Protein AF-A0A7S0FU59-F1 (afdb_monomer_lite)

Sequence (173 aa):
NITFNSHSHGLLLSEYENNEALNSFFQVLSTNVATASGGGVFVSTMEAREYPFYGAQWHPEKNNFEWSLKEGSYTNTPHSYKAVRASMETAAFFVQESRKSGHIFPEEKQSRLIYSAPILYTRPNWVYDQVYVFDPSEQNGDDATISQSSDGLHDAWATCTLLKRKLLALLAF

pLDDT: mean 78.21, std 24.88, range [26.03, 98.69]

Foldseek 3Di:
DQFAADDPDAAAPVNQVPDCVNVQFKDQPDWDFDPPVVTGIGRAWIATPPDRFIDGNTDLPCLPAFCQCPPDGQNPNHVDPSNVVSSVVVVVVLVVVVVVDPDDDPDDCPVVDCPPFDKDQDPNPDRHRIDTDDDPVVVVPDDDDDDDDDDPPVVVVVVVVVVVVVVVDTPPD

Organism: NCBI:txid265543

InterPro domains:
  IPR015527 Peptidase C26, gamma-glutamyl hydrolase [PS51275] (1-135)
  IPR015527 Peptidase C26, gamma-glutamyl hydrolase [PTHR11315] (1-135)
  IPR029062 Class I glutamine amidotransferase-like [G3DSA:3.40.50.880] (1-135)
  IPR029062 Class I glutamine amidotransferase-like [SSF52317] (18-110)

Radius of gyration: 19.11 Å; chains: 1; bounding box: 45×34×47 Å

Structure (mmCIF, N/CA/C/O backbone):
data_AF-A0A7S0FU59-F1
#
_entry.id   AF-A0A7S0FU59-F1
#
loop_
_atom_site.group_PDB
_atom_site.id
_atom_site.type_symbol
_atom_site.label_atom_id
_atom_site.label_alt_id
_atom_site.label_comp_id
_atom_site.label_asym_id
_atom_site.label_entity_id
_atom_site.label_seq_id
_atom_site.pdbx_PDB_ins_code
_atom_site.Cartn_x
_atom_site.Cartn_y
_atom_site.Cartn_z
_atom_site.occupancy
_atom_site.B_iso_or_equiv
_atom_site.auth_seq_id
_atom_site.auth_comp_id
_atom_site.auth_asym_id
_atom_site.auth_atom_id
_atom_site.pdbx_PDB_model_num
ATOM 1 N N . ASN A 1 1 ? 15.127 -4.499 6.589 1.00 84.06 1 ASN A N 1
ATOM 2 C CA . ASN A 1 1 ? 14.019 -3.756 5.958 1.00 84.06 1 ASN A CA 1
ATOM 3 C C . ASN A 1 1 ? 13.310 -4.691 4.977 1.00 84.06 1 ASN A C 1
ATOM 5 O O . ASN A 1 1 ? 14.015 -5.390 4.260 1.00 84.06 1 ASN A O 1
ATOM 9 N N . ILE A 1 2 ? 11.975 -4.761 4.994 1.00 94.19 2 ILE A N 1
ATOM 10 C CA . ILE A 1 2 ? 11.162 -5.589 4.077 1.00 94.19 2 ILE A CA 1
ATOM 11 C C . ILE A 1 2 ? 10.146 -4.770 3.260 1.00 94.19 2 ILE A C 1
ATOM 13 O O . ILE A 1 2 ? 9.444 -5.344 2.433 1.00 94.19 2 ILE A O 1
ATOM 17 N N . THR A 1 3 ? 10.070 -3.452 3.475 1.00 93.56 3 THR A N 1
ATOM 18 C CA . THR A 1 3 ? 9.134 -2.552 2.793 1.00 93.56 3 THR A CA 1
ATOM 19 C C . THR A 1 3 ? 9.902 -1.491 2.002 1.00 93.56 3 THR A C 1
ATOM 21 O O . THR A 1 3 ? 10.843 -0.866 2.505 1.00 93.56 3 THR A O 1
ATOM 24 N N . PHE A 1 4 ? 9.523 -1.285 0.739 1.00 92.06 4 PHE A N 1
ATOM 25 C CA . PHE A 1 4 ? 10.098 -0.230 -0.091 1.00 92.06 4 PHE A CA 1
ATOM 26 C C . PHE A 1 4 ? 9.301 1.070 0.054 1.00 92.06 4 PHE A C 1
ATOM 28 O O . PHE A 1 4 ? 8.087 1.082 -0.133 1.00 92.06 4 PHE A O 1
ATOM 35 N N . ASN A 1 5 ? 9.985 2.170 0.371 1.00 90.31 5 ASN A N 1
ATOM 36 C CA . ASN A 1 5 ? 9.381 3.492 0.528 1.00 90.31 5 ASN A CA 1
ATOM 37 C C . ASN A 1 5 ? 9.988 4.446 -0.505 1.00 90.31 5 ASN A C 1
ATOM 39 O O . ASN A 1 5 ? 11.195 4.674 -0.495 1.00 90.31 5 ASN A O 1
ATOM 43 N N . SER A 1 6 ? 9.152 5.005 -1.381 1.00 87.88 6 SER A N 1
ATOM 44 C CA . SER A 1 6 ? 9.551 6.027 -2.354 1.00 87.88 6 SER A CA 1
ATOM 45 C C . SER A 1 6 ? 8.465 7.093 -2.457 1.00 87.88 6 SER A C 1
ATOM 47 O O . SER A 1 6 ? 7.719 7.198 -3.426 1.00 87.88 6 SER A O 1
ATOM 49 N N . HIS A 1 7 ? 8.353 7.866 -1.382 1.00 86.75 7 HIS A N 1
ATOM 50 C CA . HIS A 1 7 ? 7.408 8.965 -1.239 1.00 86.75 7 HIS A CA 1
ATOM 51 C C . HIS A 1 7 ? 8.105 10.147 -0.560 1.00 86.75 7 HIS A C 1
ATOM 53 O O . HIS A 1 7 ? 9.080 9.975 0.169 1.00 86.75 7 HIS A O 1
ATOM 59 N N . SER A 1 8 ? 7.636 11.359 -0.857 1.00 87.88 8 SER A N 1
ATOM 60 C CA . SER A 1 8 ? 8.117 12.606 -0.242 1.00 87.88 8 SER A CA 1
ATOM 61 C C . SER A 1 8 ? 7.158 13.166 0.809 1.00 87.88 8 SER A C 1
ATOM 63 O O . SER A 1 8 ? 7.503 14.116 1.503 1.00 87.88 8 SER A O 1
ATOM 65 N N . HIS A 1 9 ? 5.962 12.586 0.911 1.00 89.56 9 HIS A N 1
ATOM 66 C CA . HIS A 1 9 ? 4.900 12.986 1.824 1.00 89.56 9 HIS A CA 1
ATOM 67 C C . HIS A 1 9 ? 4.261 11.726 2.406 1.00 89.56 9 HIS A C 1
ATOM 69 O O . HIS A 1 9 ? 4.170 10.709 1.720 1.00 89.56 9 HIS A O 1
ATOM 75 N N . GLY A 1 10 ? 3.779 11.826 3.639 1.00 90.81 10 GLY A N 1
ATOM 76 C CA . GLY A 1 10 ? 3.004 10.789 4.306 1.00 90.81 10 GLY A CA 1
ATOM 77 C C . GLY A 1 10 ? 2.142 11.410 5.400 1.00 90.81 10 GLY A C 1
ATOM 78 O O . GLY A 1 10 ? 2.408 12.530 5.831 1.00 90.81 10 GLY A O 1
ATOM 79 N N . LEU A 1 11 ? 1.114 10.686 5.835 1.00 94.56 11 LEU A N 1
ATOM 80 C CA . LEU A 1 11 ? 0.243 11.111 6.930 1.00 94.56 11 LEU A CA 1
ATOM 81 C C . LEU A 1 11 ? 0.991 10.977 8.258 1.00 94.56 11 LEU A C 1
ATOM 83 O O . LEU A 1 11 ? 1.308 9.856 8.670 1.00 94.56 11 LEU A O 1
ATOM 87 N N . LEU A 1 12 ? 1.278 12.091 8.934 1.00 95.69 12 LEU A N 1
ATOM 88 C CA . LEU A 1 12 ? 1.902 12.026 10.253 1.00 95.69 12 LEU A CA 1
ATOM 89 C C . LEU A 1 12 ? 0.949 11.358 11.245 1.00 95.69 12 LEU A C 1
ATOM 91 O O . LEU A 1 12 ? -0.259 11.594 11.223 1.00 95.69 12 LEU A O 1
ATOM 95 N N . LEU A 1 13 ? 1.496 10.553 12.157 1.00 96.94 13 LEU A N 1
ATOM 96 C CA . LEU A 1 13 ? 0.688 9.891 13.182 1.00 96.94 13 LEU A CA 1
ATOM 97 C C . LEU A 1 13 ? -0.074 10.920 14.028 1.00 96.94 13 LEU A C 1
ATOM 99 O O . LEU A 1 13 ? -1.258 10.743 14.283 1.00 96.94 13 LEU A O 1
ATOM 103 N N . SER A 1 14 ? 0.572 12.037 14.365 1.00 95.88 14 SER A N 1
ATOM 104 C CA . SER A 1 14 ? -0.064 13.131 15.098 1.00 95.88 14 SER A CA 1
ATOM 105 C C . SER A 1 14 ? -1.205 13.788 14.318 1.00 95.88 14 SER A C 1
ATOM 107 O O . SER A 1 14 ? -2.178 14.230 14.916 1.00 95.88 14 SER A O 1
ATOM 1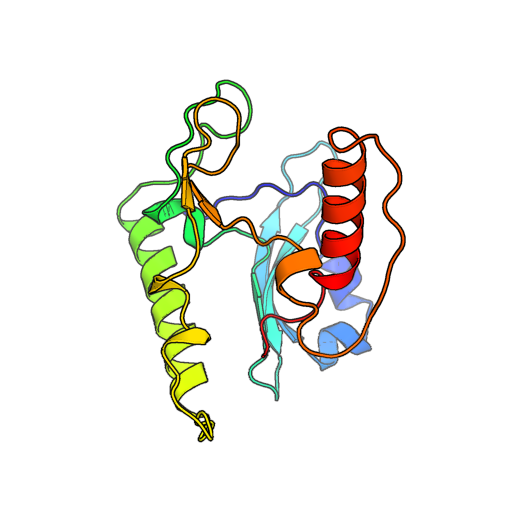09 N N . GLU A 1 15 ? -1.113 13.885 12.990 1.00 95.81 15 GLU A N 1
ATOM 110 C CA . GLU A 1 15 ? -2.193 14.441 12.163 1.00 95.81 15 GLU A CA 1
ATOM 111 C C . GLU A 1 15 ? -3.377 13.477 12.078 1.0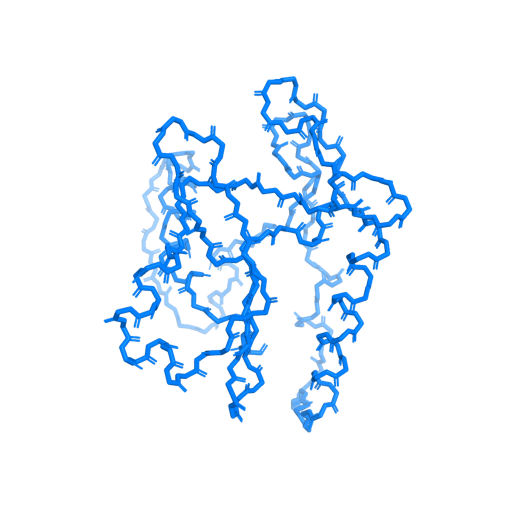0 95.81 15 GLU A C 1
ATOM 113 O O . GLU A 1 15 ? -4.521 13.913 12.165 1.00 95.81 15 GLU A O 1
ATOM 118 N N . TYR A 1 16 ? -3.107 12.173 11.965 1.00 97.50 16 TYR A N 1
ATOM 119 C CA . TYR A 1 16 ? -4.129 11.132 12.068 1.00 97.50 16 TYR A CA 1
ATOM 120 C C . TYR A 1 16 ? -4.839 11.183 13.431 1.00 97.50 16 TYR A C 1
ATOM 122 O O . TYR A 1 16 ? -6.064 11.231 13.479 1.00 97.50 16 TYR A O 1
ATOM 130 N N . GLU A 1 17 ? -4.091 11.229 14.537 1.00 97.56 17 GLU A N 1
ATOM 131 C CA . GLU A 1 17 ? -4.650 11.241 15.897 1.00 97.56 17 GLU A CA 1
ATOM 132 C C . GLU A 1 17 ? -5.517 12.478 16.159 1.00 97.56 17 GLU A C 1
ATOM 134 O O . GLU A 1 17 ? -6.570 12.360 16.781 1.00 97.56 17 GLU A O 1
ATOM 139 N N . ASN A 1 18 ? -5.121 13.642 15.635 1.00 97.88 18 ASN A N 1
ATOM 140 C CA . ASN A 1 18 ? -5.859 14.899 15.796 1.00 97.88 18 ASN A CA 1
ATOM 141 C C . ASN A 1 18 ? -7.004 15.088 14.785 1.00 97.88 18 ASN A C 1
ATOM 143 O O . ASN A 1 18 ? -7.696 16.106 14.832 1.00 97.88 18 ASN A O 1
ATOM 147 N N . ASN A 1 19 ? -7.216 14.142 13.868 1.00 98.12 19 ASN A N 1
ATOM 148 C CA . ASN A 1 19 ? -8.289 14.197 12.884 1.00 98.12 19 ASN A CA 1
ATOM 149 C C . ASN A 1 19 ? -9.344 13.128 13.189 1.00 98.12 19 ASN A C 1
ATOM 151 O O . ASN A 1 19 ? -9.184 11.959 12.842 1.00 98.12 19 ASN A O 1
ATOM 155 N N . GLU A 1 20 ? -10.449 13.553 13.806 1.00 98.12 20 GLU A N 1
ATOM 156 C CA . GLU A 1 20 ? -11.551 12.670 14.207 1.00 98.12 20 GLU A CA 1
ATOM 157 C C . GLU A 1 20 ? -12.139 11.885 13.028 1.00 98.12 20 GLU A C 1
ATOM 159 O O . GLU A 1 20 ? -12.412 10.694 13.150 1.00 98.12 20 GLU A O 1
ATOM 164 N N . ALA A 1 21 ? -12.279 12.504 11.853 1.00 97.94 21 ALA A N 1
ATOM 165 C CA . ALA A 1 21 ? -12.804 11.814 10.677 1.00 97.94 21 ALA A CA 1
ATOM 166 C C . ALA A 1 21 ? -11.874 10.676 10.220 1.00 97.94 21 ALA A C 1
ATOM 168 O O . ALA A 1 21 ? -12.346 9.605 9.847 1.00 97.94 21 ALA A O 1
ATOM 169 N N . LEU A 1 22 ? -10.554 10.877 10.279 1.00 96.94 22 LEU A N 1
ATOM 170 C CA . LEU A 1 22 ? -9.588 9.838 9.917 1.00 96.94 22 LEU A CA 1
ATOM 171 C C . LEU A 1 22 ? -9.480 8.749 10.987 1.00 96.94 22 LEU A C 1
ATOM 173 O O . LEU A 1 22 ? -9.502 7.571 10.639 1.00 96.94 22 LEU A O 1
ATOM 177 N N . ASN A 1 23 ? -9.372 9.115 12.267 1.00 96.75 23 ASN A N 1
ATOM 178 C CA . ASN A 1 23 ? -9.146 8.145 13.343 1.00 96.75 23 ASN A CA 1
ATOM 179 C C . ASN A 1 23 ? -10.394 7.317 13.706 1.00 96.75 23 ASN A C 1
ATOM 181 O O . ASN A 1 23 ? -10.265 6.182 14.185 1.00 96.75 23 ASN A O 1
ATOM 185 N N . SER A 1 24 ? -11.593 7.841 13.429 1.00 98.00 24 SER A N 1
ATOM 186 C CA . SER A 1 24 ? -12.850 7.103 13.566 1.00 98.00 24 SER A CA 1
ATOM 187 C C . SER A 1 24 ? -13.082 6.159 12.389 1.00 98.00 24 SER A C 1
ATOM 189 O O . SER A 1 24 ? -13.620 5.076 12.593 1.00 98.00 24 SER A O 1
ATOM 191 N N . PHE A 1 25 ? -12.623 6.504 11.182 1.00 98.56 25 PHE A N 1
ATOM 192 C CA . PHE A 1 25 ? -12.835 5.688 9.987 1.00 98.56 25 PHE A CA 1
ATOM 193 C C 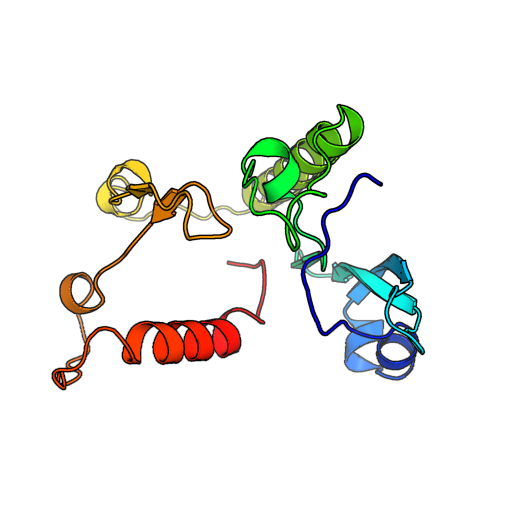. PHE A 1 25 ? -11.763 4.608 9.788 1.00 98.56 25 PHE A C 1
ATOM 195 O O . PHE A 1 25 ? -12.088 3.461 9.481 1.00 98.56 25 PHE A O 1
ATOM 202 N N . PHE A 1 26 ? -10.487 4.957 9.970 1.00 98.56 26 PHE A N 1
ATOM 203 C CA . PHE A 1 26 ? -9.347 4.062 9.778 1.00 98.56 26 PHE A CA 1
ATOM 204 C C . PHE A 1 26 ? -8.749 3.611 11.111 1.00 98.56 26 PHE A C 1
ATOM 206 O O . PHE A 1 26 ? -8.687 4.359 12.081 1.00 98.56 26 PHE A O 1
ATOM 213 N N . GLN A 1 27 ? -8.263 2.377 11.141 1.00 98.50 27 GLN A N 1
ATOM 214 C CA . GLN A 1 27 ? -7.384 1.832 12.158 1.00 98.50 27 GLN A CA 1
ATOM 215 C C . GLN A 1 27 ? -5.960 1.765 11.604 1.00 98.50 27 GLN A C 1
ATOM 217 O O . GLN A 1 27 ? -5.693 1.110 10.598 1.00 98.50 27 GLN A O 1
ATOM 222 N N . VAL A 1 28 ? -5.020 2.411 12.293 1.00 98.62 28 VAL A N 1
ATOM 223 C CA . VAL A 1 28 ? -3.589 2.285 11.994 1.00 98.62 28 VAL A CA 1
ATOM 224 C C . VAL A 1 28 ? -3.092 0.900 12.411 1.00 98.62 28 VAL A C 1
ATOM 226 O O . VAL A 1 28 ? -3.260 0.492 13.559 1.00 98.62 28 VAL A O 1
ATOM 229 N N . LEU A 1 29 ? -2.452 0.196 11.477 1.00 98.56 29 LEU A N 1
ATOM 230 C CA . LEU A 1 29 ? -1.864 -1.132 11.684 1.00 98.56 29 LEU A CA 1
ATOM 231 C C . LEU A 1 29 ? -0.346 -1.070 11.860 1.00 98.56 29 LEU A C 1
ATOM 233 O O . LEU A 1 29 ? 0.243 -1.891 12.560 1.00 98.56 29 LEU A O 1
ATOM 237 N N . SER A 1 30 ? 0.308 -0.107 11.210 1.00 98.50 30 SER A N 1
ATOM 238 C CA . SER A 1 30 ? 1.737 0.135 11.392 1.00 98.50 30 SER A CA 1
ATOM 239 C C . SER A 1 30 ? 2.124 1.571 11.070 1.00 98.50 30 SER A C 1
ATOM 241 O O . SER A 1 30 ? 1.425 2.300 10.360 1.00 98.50 30 SER A O 1
ATOM 243 N N . THR A 1 31 ? 3.271 1.960 11.613 1.00 98.06 31 THR A N 1
ATOM 244 C CA . THR A 1 31 ? 3.910 3.250 11.387 1.00 98.06 31 THR A CA 1
ATOM 245 C C . THR A 1 31 ? 5.367 3.053 10.987 1.00 98.06 31 THR A C 1
ATOM 247 O O . THR A 1 31 ? 5.967 1.993 11.193 1.00 98.06 31 THR A O 1
ATOM 250 N N . ASN A 1 32 ? 5.958 4.088 10.403 1.00 95.56 32 ASN A N 1
ATOM 251 C CA . ASN A 1 32 ? 7.387 4.171 10.142 1.00 95.56 32 ASN A CA 1
ATOM 252 C C . ASN A 1 32 ? 7.919 5.544 10.570 1.00 95.56 32 ASN A C 1
ATOM 254 O O . ASN A 1 32 ? 7.160 6.484 10.788 1.00 95.56 32 ASN A O 1
ATOM 258 N N . VAL A 1 33 ? 9.240 5.651 10.706 1.00 93.94 33 VAL A N 1
ATOM 259 C CA . VAL A 1 33 ? 9.925 6.907 11.034 1.00 93.94 33 VAL A CA 1
ATOM 260 C C . VAL A 1 33 ? 10.558 7.446 9.759 1.00 93.94 33 VAL A C 1
ATOM 262 O O . VAL A 1 33 ? 11.293 6.722 9.083 1.00 93.94 33 VAL A O 1
ATOM 265 N N . ALA A 1 34 ? 10.255 8.695 9.408 1.00 89.75 34 ALA A N 1
ATOM 266 C CA . ALA A 1 34 ? 10.854 9.337 8.246 1.00 89.75 34 ALA A CA 1
ATOM 267 C C . ALA A 1 34 ? 12.356 9.577 8.474 1.00 89.75 34 ALA A C 1
ATOM 269 O O . ALA A 1 34 ? 12.775 10.037 9.531 1.00 89.75 34 ALA A O 1
ATOM 270 N N . THR A 1 35 ? 13.177 9.273 7.467 1.00 82.38 35 THR A N 1
ATOM 271 C CA . THR A 1 35 ? 14.643 9.403 7.551 1.00 82.38 35 THR A CA 1
ATOM 272 C C . THR A 1 35 ? 15.152 10.796 7.180 1.00 82.38 35 THR A C 1
ATOM 274 O O . THR A 1 35 ? 16.338 11.072 7.339 1.00 82.38 35 THR A O 1
ATOM 277 N N . ALA A 1 36 ? 14.287 11.665 6.647 1.00 76.56 36 ALA A N 1
ATOM 278 C CA . ALA A 1 36 ? 14.631 13.053 6.363 1.00 76.56 36 ALA A CA 1
ATOM 279 C C . ALA A 1 36 ? 14.871 13.823 7.672 1.00 76.56 36 ALA A C 1
ATOM 281 O O . ALA A 1 36 ? 14.225 13.549 8.683 1.00 76.56 36 ALA A O 1
ATOM 282 N N . SER A 1 37 ? 15.785 14.794 7.664 1.00 66.06 37 SER A N 1
ATOM 283 C CA . SER A 1 37 ? 16.060 15.635 8.834 1.00 66.06 37 SER A CA 1
ATOM 284 C C . SER A 1 37 ? 14.782 16.327 9.321 1.00 66.06 37 SER A C 1
ATOM 286 O O . SER A 1 37 ? 14.136 17.036 8.555 1.00 66.06 37 SER A O 1
ATOM 288 N N . GLY A 1 38 ? 14.421 16.113 10.590 1.00 69.69 38 GLY A N 1
ATOM 289 C CA . GLY A 1 38 ? 13.158 16.591 11.171 1.00 69.69 38 GLY A CA 1
ATOM 290 C C . GLY A 1 38 ? 11.945 15.685 10.910 1.00 69.69 38 GLY A C 1
ATOM 291 O O . GLY A 1 38 ? 10.827 16.059 11.248 1.00 69.69 38 GLY A O 1
ATOM 292 N N . GLY A 1 39 ? 12.151 14.507 10.313 1.00 69.06 39 GLY A N 1
ATOM 293 C CA . GLY A 1 39 ? 11.103 13.551 9.974 1.00 69.06 39 GLY A CA 1
ATOM 294 C C . GLY A 1 39 ? 10.385 12.971 11.196 1.00 69.06 39 GLY A C 1
ATOM 295 O O . GLY A 1 39 ? 11.017 12.498 12.139 1.00 69.06 39 GLY A O 1
ATOM 296 N N . GLY A 1 40 ? 9.051 13.000 11.162 1.00 88.50 40 GLY A N 1
ATOM 297 C CA . GLY A 1 40 ? 8.186 12.441 12.200 1.00 88.50 40 GLY A CA 1
ATOM 298 C C . GLY A 1 40 ? 7.834 10.965 11.992 1.00 88.50 40 GLY A C 1
ATOM 299 O O . GLY A 1 40 ? 8.247 10.317 11.024 1.00 88.50 40 GLY A O 1
ATOM 300 N N . VAL A 1 41 ? 7.031 10.438 12.918 1.00 96.38 41 VAL A N 1
ATOM 301 C CA . VAL A 1 41 ? 6.366 9.138 12.768 1.00 96.38 41 VAL A CA 1
ATOM 302 C C . VAL A 1 41 ? 5.185 9.312 11.816 1.00 96.38 41 VAL A C 1
ATOM 304 O O . VAL A 1 41 ? 4.343 10.181 12.037 1.00 96.38 41 VAL A O 1
ATOM 307 N N . PHE A 1 42 ? 5.111 8.486 10.778 1.00 96.31 42 PHE A N 1
ATOM 308 C CA . PHE A 1 42 ? 4.026 8.499 9.800 1.00 96.31 42 PHE A CA 1
ATOM 309 C C . PHE A 1 42 ? 3.302 7.153 9.752 1.00 96.31 42 PHE A C 1
ATOM 311 O O . PHE A 1 42 ? 3.893 6.102 10.015 1.00 96.31 42 PHE A O 1
ATOM 318 N N . VAL A 1 43 ? 2.015 7.189 9.414 1.00 98.06 43 VAL A N 1
ATOM 319 C CA . VAL A 1 43 ? 1.188 5.999 9.190 1.00 98.06 43 VAL A CA 1
ATOM 320 C C . VAL A 1 43 ? 1.686 5.281 7.940 1.00 98.06 43 VAL A C 1
ATOM 322 O O . VAL A 1 43 ? 1.725 5.870 6.862 1.00 98.06 43 VAL A O 1
ATOM 325 N N . SER A 1 44 ? 2.070 4.010 8.070 1.00 97.50 44 SER A N 1
ATOM 326 C CA . SER A 1 44 ? 2.590 3.228 6.944 1.00 97.50 44 SER A CA 1
ATOM 327 C C . SER A 1 44 ? 1.633 2.150 6.450 1.00 97.50 44 SER A C 1
ATOM 329 O O . SER A 1 44 ? 1.680 1.816 5.266 1.00 97.50 44 SER A O 1
ATOM 331 N N . THR A 1 45 ? 0.739 1.648 7.306 1.00 98.69 45 THR A N 1
ATOM 332 C CA . THR A 1 45 ? -0.378 0.778 6.904 1.00 98.69 45 THR A CA 1
ATOM 333 C C . THR A 1 45 ? -1.605 1.058 7.770 1.00 98.69 45 THR A C 1
ATOM 335 O O . THR A 1 45 ? -1.473 1.204 8.988 1.00 98.69 45 THR A O 1
ATOM 338 N N . MET A 1 46 ? -2.789 1.092 7.163 1.00 98.56 46 MET A N 1
ATOM 339 C CA . MET A 1 46 ? -4.075 1.249 7.846 1.00 98.56 46 MET A CA 1
ATOM 340 C C . MET A 1 46 ? -5.194 0.502 7.112 1.00 98.56 46 MET A C 1
ATOM 342 O O . MET A 1 46 ? -5.094 0.251 5.911 1.00 98.56 46 MET A O 1
ATOM 346 N N . GLU A 1 47 ? -6.269 0.187 7.821 1.00 98.62 47 GLU A N 1
ATOM 347 C CA . GLU A 1 47 ? -7.491 -0.401 7.262 1.00 98.62 47 GLU A CA 1
ATOM 348 C C . GLU A 1 47 ? -8.721 0.326 7.796 1.00 98.62 47 GLU A C 1
ATOM 350 O O . GLU A 1 47 ? -8.686 0.868 8.900 1.00 98.62 47 GLU A O 1
ATOM 355 N N . ALA A 1 48 ? -9.794 0.413 7.015 1.00 98.56 48 ALA A N 1
ATOM 356 C CA . ALA A 1 48 ? -11.037 0.982 7.511 1.00 98.56 48 ALA A CA 1
ATOM 357 C C . ALA A 1 48 ? -11.683 0.024 8.518 1.00 98.56 48 ALA A C 1
ATOM 359 O O . ALA A 1 48 ? -11.614 -1.193 8.372 1.00 98.56 48 ALA A O 1
ATOM 360 N N . ARG A 1 49 ? -12.313 0.579 9.554 1.00 98.00 49 ARG A N 1
ATOM 361 C CA . ARG A 1 49 ? -12.876 -0.220 10.655 1.00 98.00 49 ARG A CA 1
ATOM 362 C C . ARG A 1 49 ? -14.072 -1.064 10.224 1.00 98.00 49 ARG A C 1
ATOM 364 O O . ARG A 1 49 ? -14.243 -2.176 10.708 1.00 98.00 49 ARG A O 1
ATOM 371 N N . GLU A 1 50 ? -14.901 -0.515 9.340 1.00 97.88 50 GLU A N 1
ATOM 372 C CA . GLU A 1 50 ? -16.175 -1.125 8.931 1.00 97.88 50 GLU A CA 1
ATOM 373 C C . GLU A 1 50 ? -16.234 -1.471 7.438 1.00 97.88 50 GLU A C 1
ATOM 375 O O . GLU A 1 50 ? -17.063 -2.278 7.021 1.00 97.88 50 GLU A O 1
ATOM 380 N N . TYR A 1 51 ? -15.351 -0.883 6.628 1.00 97.88 51 TYR A N 1
ATOM 381 C CA . TYR A 1 51 ? -15.339 -1.042 5.173 1.00 97.88 51 TYR A CA 1
ATOM 382 C C . TYR A 1 51 ? -14.095 -1.820 4.728 1.00 97.88 51 TYR A C 1
ATOM 384 O O . TYR A 1 51 ? -13.045 -1.682 5.354 1.00 97.88 51 TYR A O 1
ATOM 392 N N . PRO A 1 52 ? -14.153 -2.590 3.626 1.00 97.56 52 PRO A N 1
ATOM 393 C CA . PRO A 1 52 ? -12.999 -3.318 3.099 1.00 97.56 52 PRO A CA 1
ATOM 394 C C . PRO A 1 52 ? -12.046 -2.381 2.332 1.00 97.56 52 PRO A C 1
ATOM 396 O O . PRO A 1 52 ? -11.737 -2.603 1.163 1.00 97.56 52 PRO A O 1
ATOM 399 N N . PHE A 1 53 ? -11.621 -1.287 2.973 1.00 98.19 53 PHE A N 1
ATOM 400 C CA . PHE A 1 53 ? -10.692 -0.303 2.419 1.00 98.19 53 PHE A CA 1
ATOM 401 C C . PHE A 1 53 ? -9.345 -0.412 3.123 1.00 98.19 53 PHE A C 1
ATOM 403 O O . PHE A 1 53 ? -9.265 -0.357 4.349 1.00 98.19 53 PHE A O 1
ATOM 410 N N . TYR A 1 54 ? -8.277 -0.510 2.337 1.00 98.25 54 TYR A N 1
ATOM 411 C CA . TYR A 1 54 ? -6.926 -0.756 2.832 1.00 98.25 54 TYR A CA 1
ATOM 412 C C . TYR A 1 54 ? -5.961 0.281 2.269 1.00 98.25 54 TYR A C 1
ATOM 414 O O . TYR A 1 54 ? -6.053 0.667 1.103 1.00 98.25 54 TYR A O 1
ATOM 422 N N . GLY A 1 55 ? -5.020 0.731 3.094 1.00 97.19 55 GLY A N 1
ATOM 423 C CA . GLY A 1 55 ? -3.993 1.690 2.708 1.00 97.19 55 GLY A CA 1
ATOM 424 C C . GLY A 1 55 ? -2.607 1.207 3.111 1.00 97.19 55 GLY A C 1
ATOM 425 O O . GLY A 1 55 ? -2.373 0.887 4.275 1.00 97.19 55 GLY A O 1
ATOM 426 N N . ALA A 1 56 ? -1.675 1.206 2.160 1.00 97.38 56 ALA A N 1
ATOM 427 C CA . ALA A 1 56 ? -0.252 0.999 2.399 1.00 97.38 56 ALA A CA 1
ATOM 428 C C . ALA A 1 56 ? 0.525 2.175 1.797 1.00 97.38 56 ALA A C 1
ATOM 430 O O . ALA A 1 56 ? 0.366 2.497 0.623 1.00 97.38 56 ALA A O 1
ATOM 431 N N . GLN A 1 57 ? 1.358 2.830 2.607 1.00 96.62 57 GLN A N 1
ATOM 432 C CA . GLN A 1 57 ? 2.212 3.933 2.152 1.00 96.62 57 GLN A CA 1
ATOM 433 C C . GLN A 1 57 ? 3.474 3.427 1.431 1.00 96.62 57 GLN A C 1
ATOM 435 O O . GLN A 1 57 ? 4.087 4.145 0.639 1.00 96.62 57 GLN A O 1
ATOM 440 N N . TRP A 1 58 ? 3.883 2.198 1.744 1.00 94.94 58 TRP A N 1
ATOM 441 C CA . TRP A 1 58 ? 4.983 1.486 1.105 1.00 94.94 58 TRP A CA 1
ATOM 442 C C . TRP A 1 58 ? 4.493 0.727 -0.135 1.00 94.94 58 TRP A C 1
ATOM 444 O O . TRP A 1 58 ? 3.298 0.522 -0.315 1.00 94.94 58 TRP A O 1
ATOM 454 N N . HIS A 1 59 ? 5.432 0.300 -0.978 1.00 94.94 59 HIS A N 1
ATOM 455 C CA . HIS A 1 59 ? 5.172 -0.378 -2.250 1.00 94.94 59 HIS A CA 1
ATOM 456 C C . HIS A 1 59 ? 5.356 -1.902 -2.123 1.00 94.94 59 HIS A C 1
ATOM 458 O O . HIS A 1 59 ? 6.492 -2.382 -2.247 1.00 94.94 59 HIS A O 1
ATOM 464 N N . PRO A 1 60 ? 4.296 -2.687 -1.839 1.00 94.38 60 PRO A N 1
ATOM 465 C CA . PRO A 1 60 ? 4.401 -4.140 -1.721 1.00 94.38 60 PRO A CA 1
ATOM 466 C C . PRO A 1 60 ? 4.758 -4.828 -3.041 1.00 94.38 60 PRO A C 1
ATOM 468 O O . PRO A 1 60 ? 5.389 -5.881 -3.025 1.00 94.38 60 PRO A O 1
ATOM 471 N N . GLU A 1 61 ? 4.399 -4.255 -4.187 1.00 95.25 61 GLU A N 1
ATOM 472 C CA . GLU A 1 61 ? 4.603 -4.831 -5.517 1.00 95.25 61 GLU A CA 1
ATOM 473 C C . GLU A 1 61 ? 6.084 -4.907 -5.912 1.00 95.25 61 GLU A C 1
ATOM 475 O O . GLU A 1 61 ? 6.523 -5.863 -6.554 1.00 95.25 61 GLU A O 1
ATOM 480 N N . LYS A 1 62 ? 6.887 -3.927 -5.484 1.00 91.81 62 LYS A N 1
ATOM 481 C CA . LYS A 1 62 ? 8.260 -3.762 -5.984 1.00 91.81 62 LYS A CA 1
ATOM 482 C C . LYS A 1 62 ? 9.192 -4.895 -5.578 1.00 91.81 62 LYS A C 1
ATOM 484 O O . LYS A 1 62 ? 10.063 -5.262 -6.360 1.00 91.81 62 LYS A O 1
ATOM 489 N N . ASN A 1 63 ? 8.975 -5.493 -4.405 1.00 92.81 63 ASN A N 1
ATOM 490 C CA . ASN A 1 63 ? 9.823 -6.564 -3.873 1.00 92.81 63 ASN A CA 1
ATOM 491 C C . ASN A 1 63 ? 9.941 -7.762 -4.834 1.00 92.81 63 ASN A C 1
ATOM 493 O O . ASN A 1 63 ? 10.999 -8.391 -4.894 1.00 92.81 63 ASN A O 1
ATOM 497 N N . ASN A 1 64 ? 8.871 -8.065 -5.577 1.00 92.38 64 ASN A N 1
ATOM 498 C CA . ASN A 1 64 ? 8.808 -9.217 -6.478 1.00 92.38 64 ASN A CA 1
ATOM 499 C C . ASN A 1 64 ? 9.154 -8.866 -7.927 1.00 92.38 64 ASN A C 1
ATOM 501 O O . ASN A 1 64 ? 9.659 -9.723 -8.652 1.00 92.38 64 ASN A O 1
ATOM 505 N N . PHE A 1 65 ? 8.838 -7.643 -8.359 1.00 92.69 65 PHE A N 1
ATOM 506 C CA . PHE A 1 65 ? 8.716 -7.339 -9.785 1.00 92.69 65 PHE A CA 1
ATOM 507 C C . PHE A 1 65 ? 9.667 -6.258 -10.297 1.00 92.69 65 PHE A C 1
ATOM 509 O O . PHE A 1 65 ? 9.883 -6.207 -11.501 1.00 92.69 65 PHE A O 1
ATOM 516 N N . GLU A 1 66 ? 10.261 -5.432 -9.431 1.00 89.44 66 GLU A N 1
ATOM 517 C CA . GLU A 1 66 ? 11.048 -4.275 -9.874 1.00 89.44 66 GLU A CA 1
ATOM 518 C C . GLU A 1 66 ? 12.515 -4.383 -9.482 1.00 89.44 66 GLU A C 1
ATOM 520 O O . GLU A 1 66 ? 12.852 -4.262 -8.307 1.00 89.44 66 GLU A O 1
ATOM 525 N N . TRP A 1 67 ? 13.402 -4.524 -10.471 1.00 84.69 67 TRP A N 1
ATOM 526 C CA . TRP A 1 67 ? 14.847 -4.686 -10.227 1.00 84.69 67 TRP A CA 1
ATOM 527 C C . TRP A 1 67 ? 15.683 -3.498 -10.712 1.00 84.69 67 TRP A C 1
ATOM 529 O O . TRP A 1 67 ? 16.869 -3.654 -11.003 1.00 84.69 67 TRP A O 1
ATOM 539 N N . SER A 1 68 ? 15.057 -2.326 -10.883 1.00 69.25 68 SER A N 1
ATOM 540 C CA . SER A 1 68 ? 15.709 -1.150 -11.468 1.00 69.25 68 SER A CA 1
ATOM 541 C C . SER A 1 68 ? 17.000 -0.795 -10.719 1.00 69.25 68 SER A C 1
ATOM 543 O O . SER A 1 68 ? 17.002 -0.501 -9.525 1.00 69.25 68 SER A O 1
ATOM 545 N N . LEU A 1 69 ? 18.113 -0.820 -11.456 1.00 58.44 69 LEU A N 1
ATOM 546 C CA . LEU A 1 69 ? 19.472 -0.647 -10.940 1.00 58.44 69 LEU A CA 1
ATOM 547 C C . LEU A 1 69 ? 19.952 0.806 -10.974 1.00 58.44 69 LEU A C 1
ATOM 549 O O . LEU A 1 69 ? 21.154 1.036 -10.865 1.00 58.44 69 LEU A O 1
ATOM 553 N N . LYS A 1 70 ? 19.070 1.797 -11.179 1.00 55.00 70 LYS A N 1
ATOM 554 C CA . LYS A 1 70 ? 19.536 3.183 -11.308 1.00 55.00 70 LYS A CA 1
ATOM 555 C C . LYS A 1 70 ? 20.228 3.620 -10.013 1.00 55.00 70 LYS A C 1
ATOM 557 O O . LYS A 1 70 ? 19.570 3.849 -8.990 1.00 55.00 70 LYS A O 1
ATOM 562 N N . GLU A 1 71 ? 21.554 3.735 -10.090 1.00 46.31 71 GLU A N 1
ATOM 563 C CA . GLU A 1 71 ? 22.411 4.247 -9.027 1.00 46.31 71 GLU A CA 1
ATOM 564 C C . GLU A 1 71 ? 21.857 5.580 -8.513 1.00 46.31 71 GLU A C 1
ATOM 566 O O . GLU A 1 71 ? 21.507 6.478 -9.284 1.00 46.31 71 GLU A O 1
ATOM 571 N N . GLY A 1 72 ? 21.740 5.687 -7.190 1.00 52.03 72 GLY A N 1
ATOM 572 C CA . GLY A 1 72 ? 21.427 6.940 -6.507 1.00 52.03 72 GLY A CA 1
ATOM 573 C C . GLY A 1 72 ? 19.964 7.190 -6.131 1.00 52.03 72 GLY A C 1
ATOM 574 O O . GLY A 1 72 ? 19.721 8.178 -5.447 1.00 52.03 72 GLY A O 1
ATOM 575 N N . SER A 1 73 ? 18.986 6.344 -6.495 1.00 51.03 73 SER A N 1
ATOM 576 C CA . SER A 1 73 ? 17.601 6.575 -6.023 1.00 51.03 73 SER A CA 1
ATOM 577 C C . SER A 1 73 ? 16.724 5.336 -5.786 1.00 51.03 73 SER A C 1
ATOM 579 O O . SER A 1 73 ? 15.747 5.457 -5.050 1.00 51.03 73 SER A O 1
ATOM 581 N N . TYR A 1 74 ? 17.036 4.164 -6.359 1.00 56.19 74 TYR A N 1
ATOM 582 C CA . TYR A 1 74 ? 16.136 2.990 -6.299 1.00 56.19 74 TYR A CA 1
ATOM 583 C C . TYR A 1 74 ? 16.846 1.648 -6.042 1.00 56.19 74 TYR A C 1
ATOM 585 O O . TYR A 1 74 ? 16.202 0.606 -6.014 1.00 56.19 74 TYR A O 1
ATOM 593 N N . THR A 1 75 ? 18.151 1.659 -5.747 1.00 60.00 75 THR A N 1
ATOM 594 C CA . THR A 1 75 ? 18.984 0.461 -5.498 1.00 60.00 75 THR A CA 1
ATOM 595 C C . THR A 1 75 ? 18.652 -0.306 -4.208 1.00 60.00 75 THR A C 1
ATOM 597 O O . THR A 1 75 ? 19.327 -1.277 -3.885 1.00 60.00 75 THR A O 1
ATOM 600 N N . ASN A 1 76 ? 17.639 0.126 -3.451 1.00 73.94 76 ASN A N 1
ATOM 601 C CA . ASN A 1 76 ? 17.312 -0.400 -2.122 1.00 73.94 76 ASN A CA 1
ATOM 60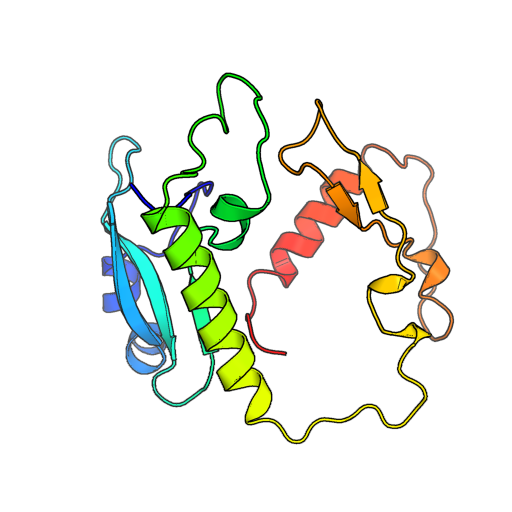2 C C . ASN A 1 76 ? 15.954 -1.119 -2.059 1.00 73.94 76 ASN A C 1
ATOM 604 O O . ASN A 1 76 ? 15.433 -1.328 -0.959 1.00 73.94 76 ASN A O 1
ATOM 608 N N . THR A 1 77 ? 15.368 -1.503 -3.198 1.00 87.06 77 THR A N 1
ATOM 609 C CA . THR A 1 77 ? 14.210 -2.409 -3.196 1.00 87.06 77 THR A CA 1
ATOM 610 C C . THR A 1 77 ? 14.590 -3.719 -2.490 1.00 87.06 77 THR A C 1
ATOM 612 O O . THR A 1 77 ? 15.576 -4.362 -2.859 1.00 87.06 77 THR A O 1
ATOM 615 N N . PRO A 1 78 ? 13.875 -4.124 -1.426 1.00 91.44 78 PRO A N 1
ATOM 616 C CA . PRO A 1 78 ? 14.237 -5.314 -0.680 1.00 91.44 78 PRO A CA 1
ATOM 617 C C . PRO A 1 78 ? 13.754 -6.574 -1.412 1.00 91.44 78 PRO A C 1
ATOM 619 O O . PRO A 1 78 ? 12.563 -6.856 -1.471 1.00 91.44 78 PRO A O 1
ATOM 622 N N . HIS A 1 79 ? 14.702 -7.388 -1.879 1.00 93.31 79 HIS A N 1
ATOM 623 C CA . HIS A 1 79 ? 14.440 -8.673 -2.554 1.00 93.31 79 HIS A CA 1
ATOM 624 C C . HIS A 1 79 ? 14.692 -9.901 -1.663 1.00 93.31 79 HIS A C 1
ATOM 626 O O . HIS A 1 79 ? 14.810 -11.029 -2.135 1.00 93.31 79 HIS A O 1
ATOM 632 N N . SER A 1 80 ? 14.818 -9.704 -0.346 1.00 95.19 80 SER A N 1
ATOM 633 C CA . SER A 1 80 ? 14.983 -10.825 0.590 1.00 95.19 80 SER A CA 1
ATOM 634 C C . SER A 1 80 ? 13.745 -11.730 0.602 1.00 95.19 80 SER A C 1
ATOM 636 O O . SER A 1 80 ? 12.632 -11.251 0.394 1.00 95.19 80 SER A O 1
ATOM 638 N N . TYR A 1 81 ? 13.908 -13.005 0.975 1.00 97.31 81 TYR A N 1
ATOM 639 C CA . TYR A 1 81 ? 12.790 -13.950 1.133 1.00 97.31 81 TYR A CA 1
ATOM 640 C C . TYR A 1 81 ? 11.622 -13.373 1.953 1.00 97.31 81 TYR A C 1
ATOM 642 O O . TYR A 1 81 ? 10.463 -13.514 1.576 1.00 97.31 81 TYR A O 1
ATOM 650 N N . LYS A 1 82 ? 11.916 -12.672 3.057 1.00 98.06 82 LYS A N 1
ATOM 651 C CA . LYS A 1 82 ? 10.880 -12.058 3.905 1.00 98.06 82 LYS A CA 1
ATOM 652 C C . LYS A 1 82 ? 10.147 -10.911 3.202 1.00 98.06 82 LYS A C 1
ATOM 654 O O . LYS A 1 82 ? 8.955 -10.741 3.423 1.00 98.06 82 LYS A O 1
ATOM 659 N N . ALA A 1 83 ? 10.845 -10.138 2.374 1.00 96.06 83 ALA A N 1
ATOM 660 C CA . ALA A 1 83 ? 10.264 -9.034 1.614 1.00 96.06 83 ALA A CA 1
ATOM 661 C C . ALA A 1 83 ? 9.376 -9.543 0.471 1.00 96.06 83 ALA A C 1
ATOM 663 O O . ALA A 1 83 ? 8.251 -9.073 0.306 1.00 96.06 83 ALA A O 1
ATOM 664 N N . VAL A 1 84 ? 9.840 -10.570 -0.242 1.00 96.38 84 VAL A N 1
ATOM 665 C CA . VAL A 1 84 ? 9.047 -11.277 -1.256 1.00 96.38 84 VAL A CA 1
ATOM 666 C C . VAL A 1 84 ? 7.798 -11.893 -0.630 1.00 96.38 84 VAL A C 1
ATOM 668 O O . VAL A 1 84 ? 6.688 -11.700 -1.120 1.00 96.38 84 VAL A O 1
ATOM 671 N N . ARG A 1 85 ? 7.947 -12.562 0.521 1.00 98.06 85 ARG A N 1
ATOM 672 C CA . ARG A 1 85 ? 6.806 -13.124 1.246 1.00 98.06 85 ARG A CA 1
ATOM 673 C C . ARG A 1 85 ? 5.809 -12.046 1.666 1.00 98.06 85 ARG A C 1
ATOM 675 O O . ARG A 1 85 ? 4.622 -12.243 1.461 1.00 98.06 85 ARG A O 1
ATOM 682 N N . ALA A 1 86 ? 6.264 -10.904 2.183 1.00 96.75 86 ALA A N 1
ATOM 683 C CA . ALA A 1 86 ? 5.367 -9.801 2.532 1.00 96.75 86 ALA A CA 1
ATOM 684 C C . ALA A 1 86 ? 4.526 -9.339 1.327 1.00 96.75 86 ALA A C 1
ATOM 686 O O . ALA A 1 86 ? 3.314 -9.217 1.453 1.00 96.75 86 ALA A O 1
ATOM 687 N N . SER A 1 87 ? 5.147 -9.179 0.153 1.00 96.69 87 SER A N 1
ATOM 688 C CA . SER A 1 87 ? 4.445 -8.853 -1.098 1.00 96.69 87 SER A CA 1
ATOM 689 C C . SER A 1 87 ? 3.353 -9.873 -1.438 1.00 96.69 87 SER A C 1
ATOM 691 O O . SER A 1 87 ? 2.207 -9.510 -1.709 1.00 96.69 87 SER A O 1
ATOM 693 N N . MET A 1 88 ? 3.695 -11.164 -1.371 1.00 97.50 88 MET A N 1
ATOM 694 C CA . MET A 1 88 ? 2.768 -12.253 -1.685 1.00 97.50 88 MET A CA 1
ATOM 695 C C . MET A 1 88 ? 1.586 -12.315 -0.715 1.00 97.50 88 MET A C 1
ATOM 697 O O . MET A 1 88 ? 0.455 -12.483 -1.159 1.00 97.50 88 MET A O 1
ATOM 701 N N . GLU A 1 89 ? 1.827 -12.169 0.588 1.00 98.06 89 GLU A N 1
ATOM 702 C CA . GLU A 1 89 ? 0.774 -12.227 1.611 1.00 98.06 89 GLU A CA 1
ATOM 703 C C . GLU A 1 89 ? -0.163 -11.011 1.502 1.00 98.06 89 GLU A C 1
ATOM 705 O O . GLU A 1 89 ? -1.380 -11.168 1.589 1.00 98.06 89 GLU A O 1
ATOM 710 N N . THR A 1 90 ? 0.368 -9.812 1.216 1.00 97.00 90 THR A N 1
ATOM 711 C CA . THR A 1 90 ? -0.450 -8.617 0.941 1.00 97.00 90 THR A CA 1
ATOM 712 C C . THR A 1 90 ? -1.356 -8.825 -0.275 1.00 97.00 90 THR A C 1
ATOM 714 O O . THR A 1 90 ? -2.551 -8.532 -0.210 1.00 97.00 90 THR A O 1
ATOM 717 N N . ALA A 1 91 ? -0.824 -9.376 -1.371 1.00 97.62 91 ALA A N 1
ATOM 718 C CA . ALA A 1 91 ? -1.622 -9.678 -2.558 1.00 97.62 91 ALA A CA 1
ATOM 719 C C . ALA A 1 91 ? -2.665 -10.775 -2.287 1.00 97.62 91 ALA A C 1
ATOM 721 O O . ALA A 1 91 ? -3.820 -10.644 -2.688 1.00 97.62 91 ALA A O 1
ATOM 722 N N . ALA A 1 92 ? -2.282 -11.843 -1.580 1.00 98.31 92 ALA A N 1
ATOM 723 C CA . ALA A 1 92 ? -3.185 -12.930 -1.223 1.00 98.31 92 ALA A CA 1
ATOM 724 C C . ALA A 1 92 ? -4.364 -12.422 -0.385 1.00 98.31 92 ALA A C 1
ATOM 726 O O . ALA A 1 92 ? -5.508 -12.747 -0.698 1.00 98.31 92 ALA A O 1
ATOM 727 N N . PHE A 1 93 ? -4.097 -11.583 0.618 1.00 98.25 93 PHE A N 1
ATOM 728 C CA . PHE A 1 93 ? -5.124 -10.921 1.416 1.00 98.25 93 PHE A CA 1
ATOM 729 C C . PHE A 1 93 ? -6.096 -10.112 0.544 1.00 98.25 93 PHE A C 1
ATOM 731 O O . PHE A 1 93 ? -7.299 -10.359 0.579 1.00 98.25 93 PHE A O 1
ATOM 738 N N . PHE A 1 94 ? -5.592 -9.212 -0.305 1.00 97.88 94 PHE A N 1
ATOM 739 C CA . PHE A 1 94 ? -6.451 -8.355 -1.129 1.00 97.88 94 PHE A CA 1
ATOM 740 C C . PHE A 1 94 ? -7.316 -9.148 -2.126 1.00 97.88 94 PHE A C 1
ATOM 742 O O . PHE A 1 94 ? -8.499 -8.860 -2.321 1.00 97.88 94 PHE A O 1
ATOM 749 N N . VAL A 1 95 ? -6.763 -10.211 -2.720 1.00 97.88 95 VAL A N 1
ATOM 750 C CA . VAL A 1 95 ? -7.532 -11.104 -3.599 1.00 97.88 95 VAL A CA 1
ATOM 751 C C . VAL A 1 95 ? -8.596 -11.879 -2.807 1.00 97.88 95 VAL A C 1
ATOM 753 O O . VAL A 1 95 ? -9.686 -12.115 -3.327 1.00 97.88 95 VAL A O 1
ATOM 756 N N . GLN A 1 96 ? -8.327 -12.261 -1.552 1.00 98.38 96 GLN A N 1
ATOM 757 C CA . GLN A 1 96 ? -9.336 -12.886 -0.685 1.00 98.38 96 GLN A CA 1
ATOM 758 C C . GLN A 1 96 ? -10.493 -11.932 -0.365 1.00 98.38 96 GLN A C 1
ATOM 760 O O . GLN A 1 96 ? -11.641 -12.371 -0.382 1.00 98.38 96 GLN A O 1
ATOM 765 N N . GLU A 1 97 ? -10.222 -10.645 -0.147 1.00 97.94 97 GLU A N 1
ATOM 766 C CA . GLU A 1 97 ? -11.271 -9.628 0.012 1.00 97.94 97 GLU A CA 1
ATOM 767 C C . GLU A 1 97 ? -12.097 -9.466 -1.268 1.00 97.94 97 GLU A C 1
ATOM 769 O O . GLU A 1 97 ? -13.326 -9.493 -1.222 1.00 97.94 97 GLU A O 1
ATOM 774 N N . SER A 1 98 ? -11.441 -9.431 -2.432 1.00 96.31 98 SER A N 1
ATOM 775 C CA . SER A 1 98 ? -12.118 -9.325 -3.735 1.00 96.31 98 SER A CA 1
ATOM 776 C C . SER A 1 98 ? -13.086 -10.489 -3.999 1.00 96.31 98 SER A C 1
ATOM 778 O O . SER A 1 98 ? -14.148 -10.298 -4.588 1.00 96.31 98 SER A O 1
ATOM 780 N N . ARG A 1 99 ? -12.769 -11.701 -3.517 1.00 97.38 99 ARG A N 1
ATOM 781 C CA . ARG A 1 99 ? -13.633 -12.895 -3.647 1.00 97.38 99 ARG A CA 1
ATOM 782 C C . ARG A 1 99 ? -14.939 -12.812 -2.861 1.00 97.38 99 ARG A C 1
ATOM 784 O O . ARG A 1 99 ? -15.833 -13.616 -3.111 1.00 97.38 99 ARG A O 1
ATOM 791 N N . LYS A 1 100 ? -15.058 -11.881 -1.912 1.00 97.19 100 LYS A N 1
ATOM 792 C CA . LYS A 1 100 ? -16.309 -11.647 -1.178 1.00 97.19 100 LYS A CA 1
ATOM 793 C C . LYS A 1 100 ? -17.339 -10.899 -2.029 1.00 97.19 100 LYS A C 1
ATOM 795 O O . LYS A 1 100 ? -18.513 -10.881 -1.672 1.00 97.19 100 LYS A O 1
ATOM 800 N N . SER A 1 101 ? -16.915 -10.297 -3.142 1.00 96.94 101 SER A N 1
ATOM 801 C CA . SER A 1 101 ? -17.809 -9.645 -4.094 1.00 96.94 101 SER A CA 1
ATOM 802 C C . SER A 1 101 ? -18.462 -10.655 -5.040 1.00 96.94 101 SER A C 1
ATOM 804 O O . SER A 1 101 ? -17.815 -11.574 -5.538 1.00 96.94 101 SER A O 1
ATOM 806 N N . GLY A 1 102 ? -19.748 -10.443 -5.330 1.00 96.62 102 GLY A N 1
ATOM 807 C CA . GLY A 1 102 ? -20.493 -11.174 -6.358 1.00 96.62 102 GLY A CA 1
ATOM 808 C C . GLY A 1 102 ? -20.414 -10.543 -7.753 1.00 96.62 102 GLY A C 1
ATOM 809 O O . GLY A 1 102 ? -21.174 -10.940 -8.633 1.00 96.62 102 GLY A O 1
ATOM 810 N N . HIS A 1 103 ? -19.564 -9.530 -7.956 1.00 95.38 103 HIS A N 1
ATOM 811 C CA . HIS A 1 103 ? -19.456 -8.837 -9.239 1.00 95.38 103 HIS A CA 1
ATOM 812 C C . HIS A 1 103 ? -19.004 -9.774 -10.365 1.00 95.38 103 HIS A C 1
ATOM 814 O O . HIS A 1 103 ? -18.061 -10.554 -10.228 1.00 95.38 103 HIS A O 1
ATOM 820 N N . ILE A 1 104 ? -19.669 -9.647 -11.511 1.00 92.81 104 ILE A N 1
ATOM 821 C CA . ILE A 1 104 ? -19.387 -10.393 -12.733 1.00 92.81 104 ILE A CA 1
ATOM 822 C C . ILE A 1 104 ? -19.540 -9.462 -13.935 1.00 92.81 104 ILE A C 1
ATOM 824 O O . ILE A 1 104 ? -20.355 -8.539 -13.916 1.00 92.81 104 ILE A O 1
ATOM 828 N N . PHE A 1 105 ? -18.753 -9.698 -14.984 1.00 89.88 105 PHE A N 1
ATOM 829 C CA . PHE A 1 105 ? -18.940 -8.999 -16.250 1.00 89.88 105 PHE A CA 1
ATOM 830 C C . PHE A 1 105 ? -20.276 -9.416 -16.889 1.00 89.88 105 PHE A C 1
ATOM 832 O O . PHE A 1 105 ? -20.551 -10.616 -16.954 1.00 89.88 105 PHE A O 1
ATOM 839 N N . PRO A 1 106 ? -21.091 -8.465 -17.381 1.00 88.62 106 PRO A N 1
ATOM 840 C CA . PRO A 1 106 ? -22.319 -8.790 -18.107 1.00 88.62 106 PRO A CA 1
ATOM 841 C C . PRO A 1 106 ? -22.048 -9.367 -19.509 1.00 88.62 106 PRO A C 1
ATOM 843 O O . PRO A 1 106 ? -22.882 -10.094 -20.040 1.00 88.62 106 PRO A O 1
ATOM 846 N N . GLU A 1 107 ? -20.885 -9.064 -20.093 1.00 84.88 107 GLU A N 1
ATOM 847 C CA . GLU A 1 107 ? -20.485 -9.426 -21.460 1.00 84.88 107 GLU A CA 1
ATOM 848 C C . GLU A 1 107 ? -19.145 -10.188 -21.487 1.00 84.88 107 GLU A C 1
ATOM 850 O O . GLU A 1 107 ? -18.541 -10.469 -20.446 1.00 84.88 107 GLU A O 1
ATOM 855 N N . GLU A 1 108 ? -18.663 -10.528 -22.689 1.00 83.44 108 GLU A N 1
ATOM 856 C CA . GLU A 1 108 ? -17.372 -11.190 -22.893 1.00 83.44 108 GLU A CA 1
ATOM 857 C C . GLU A 1 108 ? -16.224 -10.367 -22.285 1.00 83.44 108 GLU A C 1
ATOM 859 O O . GLU A 1 108 ? -15.975 -9.218 -22.648 1.00 83.44 108 GLU A O 1
ATOM 864 N N . LYS A 1 109 ? -15.493 -10.962 -21.340 1.00 82.44 109 LYS A N 1
ATOM 865 C CA . LYS A 1 109 ? -14.472 -10.245 -20.567 1.00 82.44 109 LYS A CA 1
ATOM 866 C C . LYS A 1 109 ? -13.160 -10.019 -21.319 1.00 82.44 109 LYS A C 1
ATOM 868 O O . LYS A 1 109 ? -12.375 -9.197 -20.859 1.00 82.44 109 LYS A O 1
ATOM 873 N N . GLN A 1 110 ? -12.871 -10.746 -22.410 1.00 81.25 110 GLN A N 1
ATOM 874 C CA . GLN A 1 110 ? -11.529 -10.767 -23.019 1.00 81.25 110 GLN A CA 1
ATOM 875 C C . GLN A 1 110 ? -11.001 -9.365 -23.342 1.00 81.25 110 GLN A C 1
ATOM 877 O O . GLN A 1 110 ? -9.842 -9.094 -23.050 1.00 81.25 110 GLN A O 1
ATOM 882 N N . SER A 1 111 ? -11.842 -8.472 -23.871 1.00 80.88 111 SER A N 1
ATOM 883 C CA . SER A 1 111 ? -11.449 -7.102 -24.239 1.00 80.88 111 SER A CA 1
ATOM 884 C C . SER A 1 111 ? -11.179 -6.183 -23.041 1.00 80.88 111 SER A C 1
ATOM 886 O O . SER A 1 111 ? -10.592 -5.117 -23.203 1.00 80.88 111 SER A O 1
ATOM 888 N N . ARG A 1 112 ? -11.604 -6.576 -21.834 1.00 84.31 112 ARG A N 1
ATOM 889 C CA . ARG A 1 112 ? -11.422 -5.817 -20.586 1.00 84.31 112 ARG A CA 1
ATOM 890 C C . ARG A 1 112 ? -10.256 -6.332 -19.741 1.00 84.31 112 ARG A C 1
ATOM 892 O O . ARG A 1 112 ? -9.899 -5.702 -18.749 1.00 84.31 112 ARG A O 1
ATOM 899 N N . LEU A 1 113 ? -9.681 -7.483 -20.094 1.00 90.12 113 LEU A N 1
ATOM 900 C CA . LEU A 1 113 ? -8.550 -8.061 -19.375 1.00 90.12 113 LEU A CA 1
ATOM 901 C C . LEU A 1 113 ? -7.234 -7.435 -19.843 1.00 90.12 113 LEU A C 1
ATOM 903 O O . LEU A 1 113 ? -7.045 -7.140 -21.017 1.00 90.12 113 LEU A O 1
ATOM 907 N N . ILE A 1 114 ? -6.271 -7.333 -18.927 1.00 92.31 114 ILE A N 1
ATOM 908 C CA . ILE A 1 114 ? -4.944 -6.763 -19.208 1.00 92.31 114 ILE A CA 1
ATOM 909 C C . ILE A 1 114 ? -4.128 -7.567 -20.242 1.00 92.31 114 ILE A C 1
ATOM 911 O O . ILE A 1 114 ? -3.132 -7.080 -20.759 1.00 92.31 114 ILE A O 1
ATOM 915 N N . TYR A 1 115 ? -4.540 -8.796 -20.571 1.00 88.62 115 TYR A N 1
ATOM 916 C CA . TYR A 1 115 ? -3.781 -9.714 -21.428 1.00 88.62 115 TYR A CA 1
ATOM 917 C C . TYR A 1 115 ? -3.559 -9.216 -22.859 1.00 88.62 115 TYR A C 1
ATOM 919 O O . TYR A 1 115 ? -2.595 -9.637 -23.492 1.00 88.62 115 TYR A O 1
ATOM 927 N N . SER A 1 116 ? -4.433 -8.346 -23.369 1.00 84.88 116 SER A N 1
ATOM 928 C CA . SER A 1 116 ? -4.293 -7.744 -24.698 1.00 84.88 116 SER A CA 1
ATOM 929 C C . SER A 1 116 ? -3.662 -6.351 -24.674 1.00 84.88 116 SER A C 1
ATOM 931 O O . SER A 1 116 ? -3.486 -5.756 -25.734 1.00 84.88 116 SER A O 1
ATOM 933 N N . ALA A 1 117 ? -3.348 -5.803 -23.496 1.00 87.94 117 ALA A N 1
ATOM 934 C CA . ALA A 1 117 ? -2.813 -4.453 -23.387 1.00 87.94 117 ALA A CA 1
ATOM 935 C C . ALA A 1 117 ? -1.334 -4.401 -23.821 1.00 87.94 117 ALA A C 1
ATOM 937 O O . ALA A 1 117 ? -0.555 -5.292 -23.462 1.00 87.94 117 ALA A O 1
ATOM 938 N N . PRO A 1 118 ? -0.914 -3.358 -24.562 1.00 89.00 118 PRO A N 1
ATOM 939 C CA . PRO A 1 118 ? 0.468 -3.218 -24.995 1.00 89.00 118 PRO A CA 1
ATOM 940 C C . PRO A 1 118 ? 1.381 -2.922 -23.801 1.00 89.00 118 PRO A C 1
ATOM 942 O O . PRO A 1 118 ? 1.094 -2.060 -22.967 1.00 89.00 118 PRO A O 1
ATOM 945 N N . ILE A 1 119 ? 2.509 -3.632 -23.746 1.00 91.19 119 ILE A N 1
ATOM 946 C CA . ILE A 1 119 ? 3.531 -3.477 -22.712 1.00 91.19 119 ILE A CA 1
ATOM 947 C C . ILE A 1 119 ? 4.800 -2.870 -23.311 1.00 91.19 119 ILE A C 1
ATOM 949 O O . ILE A 1 119 ? 5.300 -3.321 -24.342 1.00 91.19 119 ILE A O 1
ATOM 953 N N . LEU A 1 120 ? 5.336 -1.850 -22.649 1.00 91.56 120 LEU A N 1
ATOM 954 C CA . LEU A 1 120 ? 6.596 -1.216 -23.008 1.00 91.56 120 LEU A CA 1
ATOM 955 C C . LEU A 1 120 ? 7.667 -1.603 -21.992 1.00 91.56 120 LEU A C 1
ATOM 957 O O . LEU A 1 120 ? 7.473 -1.437 -20.791 1.00 91.56 120 LEU A O 1
ATOM 961 N N . TYR A 1 121 ? 8.814 -2.075 -22.476 1.00 91.62 121 TYR A N 1
ATOM 962 C CA . TYR A 1 121 ? 10.011 -2.233 -21.653 1.00 91.62 121 TYR A CA 1
ATOM 963 C C . TYR A 1 121 ? 10.724 -0.884 -21.515 1.00 91.62 121 TYR A C 1
ATOM 965 O O . TYR A 1 121 ? 11.076 -0.263 -22.517 1.00 91.62 121 TYR A O 1
ATOM 973 N N . THR A 1 122 ? 10.932 -0.423 -20.281 1.00 87.56 122 THR A N 1
ATOM 974 C CA . THR A 1 122 ? 11.286 0.983 -19.996 1.00 87.56 122 THR A CA 1
ATOM 975 C C . THR A 1 122 ? 12.672 1.189 -19.386 1.00 87.56 122 THR A C 1
ATOM 977 O O . THR A 1 122 ? 13.086 2.320 -19.099 1.00 87.56 122 THR A O 1
ATOM 980 N N . ARG A 1 123 ? 13.444 0.116 -19.215 1.00 82.25 123 ARG A N 1
ATOM 981 C CA . ARG A 1 123 ? 14.840 0.222 -18.775 1.00 82.25 123 ARG A CA 1
ATOM 982 C C . ARG A 1 123 ? 15.752 0.782 -19.871 1.00 82.25 123 ARG A C 1
ATOM 984 O O . ARG A 1 123 ? 15.519 0.522 -21.048 1.00 82.25 123 ARG A O 1
ATOM 991 N N . PRO A 1 124 ? 16.832 1.492 -19.490 1.00 78.88 124 PRO A N 1
ATOM 992 C CA . PRO A 1 124 ? 17.267 1.821 -18.120 1.00 78.88 124 PRO A CA 1
ATOM 993 C C . PRO A 1 124 ? 16.681 3.140 -17.582 1.00 78.88 124 PRO A C 1
ATOM 995 O O . PRO A 1 124 ? 17.082 3.623 -16.526 1.00 78.88 124 PRO A O 1
ATOM 998 N N . ASN A 1 125 ? 15.776 3.765 -18.330 1.00 80.12 125 ASN A N 1
ATOM 999 C CA . ASN A 1 125 ? 15.445 5.172 -18.135 1.00 80.12 125 ASN A CA 1
ATOM 1000 C C . ASN A 1 125 ? 14.434 5.400 -17.001 1.00 80.12 125 ASN A C 1
ATOM 1002 O O . ASN A 1 125 ? 14.366 6.503 -16.455 1.00 80.12 125 ASN A O 1
ATOM 1006 N N . TRP A 1 126 ? 13.625 4.388 -16.679 1.00 81.00 126 TRP A N 1
ATOM 1007 C CA . TRP A 1 126 ? 12.490 4.502 -15.764 1.00 81.00 126 TRP A CA 1
ATOM 1008 C C . TRP A 1 126 ? 12.677 3.648 -14.504 1.00 81.00 126 TRP A C 1
ATOM 1010 O O . TRP A 1 126 ? 13.516 2.748 -14.430 1.00 81.00 126 TRP A O 1
ATOM 1020 N N . VAL A 1 127 ? 11.867 3.954 -13.489 1.00 79.88 127 VAL A N 1
ATOM 1021 C CA . VAL A 1 127 ? 11.851 3.256 -12.187 1.00 79.88 127 VAL A CA 1
ATOM 1022 C C . VAL A 1 127 ? 11.007 1.979 -12.192 1.00 79.88 127 VAL A C 1
ATOM 1024 O O . VAL A 1 127 ? 10.946 1.287 -11.178 1.00 79.88 127 VAL A O 1
ATOM 1027 N N . TYR A 1 128 ? 10.337 1.723 -13.314 1.00 86.06 128 TYR A N 1
ATOM 1028 C CA . TYR A 1 128 ? 9.571 0.519 -13.593 1.00 86.06 128 TYR A CA 1
ATOM 1029 C C . TYR A 1 128 ? 10.252 -0.224 -14.737 1.00 86.06 128 TYR A C 1
ATOM 1031 O O . TYR A 1 128 ? 10.753 0.405 -15.679 1.00 86.06 128 TYR A O 1
ATOM 1039 N N . ASP A 1 129 ? 10.273 -1.545 -14.657 1.00 87.62 129 ASP A N 1
ATOM 1040 C CA . ASP A 1 129 ? 10.857 -2.402 -15.684 1.00 87.62 129 ASP A CA 1
ATOM 1041 C C . ASP A 1 129 ? 9.974 -2.456 -16.929 1.00 87.62 129 ASP A C 1
ATOM 1043 O O . ASP A 1 129 ? 10.471 -2.443 -18.062 1.00 87.62 129 ASP A O 1
ATOM 1047 N N . GLN A 1 130 ? 8.663 -2.486 -16.701 1.00 90.69 130 GLN A N 1
ATOM 1048 C CA . GLN A 1 130 ? 7.636 -2.525 -17.724 1.00 90.69 130 GLN A CA 1
ATOM 1049 C C . GLN A 1 130 ? 6.455 -1.635 -17.335 1.00 90.69 130 GLN A C 1
ATOM 1051 O O . GLN A 1 130 ? 6.111 -1.522 -16.159 1.00 90.69 130 GLN A O 1
ATOM 1056 N N . VAL A 1 131 ? 5.807 -1.031 -18.328 1.00 92.19 131 VAL A N 1
ATOM 1057 C CA . VAL A 1 131 ? 4.584 -0.236 -18.143 1.00 92.19 131 VAL A CA 1
ATOM 1058 C C . VAL A 1 131 ? 3.559 -0.577 -19.219 1.00 92.19 131 VAL A C 1
ATOM 1060 O O . VAL A 1 131 ? 3.925 -0.880 -20.355 1.00 92.19 131 VAL A O 1
ATOM 1063 N N . TYR A 1 132 ? 2.278 -0.490 -18.870 1.00 92.00 132 TYR A N 1
ATOM 1064 C CA . TYR A 1 132 ? 1.188 -0.486 -19.844 1.00 92.00 132 TYR A CA 1
ATOM 1065 C C . TYR A 1 132 ? 0.902 0.954 -20.268 1.00 92.00 132 TYR A C 1
ATOM 1067 O O . TYR A 1 132 ? 0.801 1.839 -19.416 1.00 92.00 132 TYR A O 1
ATOM 1075 N N . VAL A 1 133 ? 0.778 1.188 -21.573 1.00 87.69 133 VAL A N 1
ATOM 1076 C CA . VAL A 1 133 ? 0.459 2.506 -22.137 1.00 87.69 133 VAL A CA 1
ATOM 1077 C C . VAL A 1 133 ? -0.894 2.411 -22.822 1.00 87.69 133 VAL A C 1
ATOM 1079 O O . VAL A 1 133 ? -1.094 1.550 -23.670 1.00 87.69 133 VAL A O 1
ATOM 1082 N N . PHE A 1 134 ? -1.816 3.293 -22.450 1.00 87.19 134 PHE A N 1
ATOM 1083 C CA . PHE A 1 134 ? -3.147 3.365 -23.042 1.00 87.19 134 PHE A CA 1
ATOM 1084 C C . PHE A 1 134 ? -3.286 4.703 -23.759 1.00 87.19 134 PHE A C 1
ATOM 1086 O O . PHE A 1 134 ? -3.059 5.746 -23.141 1.00 87.19 134 PHE A O 1
ATOM 1093 N N . ASP A 1 135 ? -3.636 4.675 -25.043 1.00 82.50 135 ASP A N 1
ATOM 1094 C CA . ASP A 1 135 ? -3.916 5.891 -25.798 1.00 82.50 135 ASP A CA 1
ATOM 1095 C C . ASP A 1 135 ? -5.313 6.412 -25.411 1.00 82.50 135 ASP A C 1
ATOM 1097 O O . ASP A 1 135 ? -6.304 5.690 -25.568 1.00 82.50 135 ASP A O 1
ATOM 1101 N N . PRO A 1 136 ? -5.435 7.654 -24.905 1.00 70.50 136 PRO A N 1
ATOM 1102 C CA . PRO A 1 136 ? -6.734 8.248 -24.602 1.00 70.50 136 PRO A CA 1
ATOM 1103 C C . PRO A 1 136 ? -7.672 8.300 -25.816 1.00 70.50 136 PRO A C 1
ATOM 1105 O O . PRO A 1 136 ? -8.887 8.250 -25.652 1.00 70.50 136 PRO A O 1
ATOM 1108 N N . SER A 1 137 ? -7.129 8.391 -27.033 1.00 69.00 137 SER A N 1
ATOM 1109 C CA . SER A 1 137 ? -7.914 8.434 -28.268 1.00 69.00 137 SER A CA 1
ATOM 1110 C C . SER A 1 137 ? -8.492 7.074 -28.673 1.00 69.00 137 SER A C 1
ATOM 1112 O O . SER A 1 137 ? -9.526 7.038 -29.336 1.00 69.00 137 SER A O 1
ATOM 1114 N N . GLU A 1 138 ? -7.909 5.965 -28.207 1.00 58.41 138 GLU A N 1
ATOM 1115 C CA . GLU A 1 138 ? -8.422 4.605 -28.431 1.00 58.41 138 GLU A CA 1
ATOM 1116 C C . GLU A 1 138 ? -9.530 4.213 -27.437 1.00 58.41 138 GLU A C 1
ATOM 1118 O O . GLU A 1 138 ? -10.222 3.217 -27.639 1.00 58.41 138 GLU A O 1
ATOM 1123 N N . GLN A 1 139 ? -9.736 4.999 -26.372 1.00 52.72 139 GLN A N 1
ATOM 1124 C CA . GLN A 1 139 ? -10.805 4.773 -25.389 1.00 52.72 139 GLN A CA 1
ATOM 1125 C C . GLN A 1 139 ? -12.123 5.486 -25.740 1.00 52.72 139 GLN A C 1
ATOM 1127 O O . GLN A 1 139 ? -13.160 5.162 -25.165 1.00 52.72 139 GLN A O 1
ATOM 1132 N N . ASN A 1 140 ? -12.115 6.394 -26.722 1.00 39.62 140 ASN A N 1
ATOM 1133 C CA . ASN A 1 140 ? -13.272 7.190 -27.146 1.00 39.62 140 ASN A CA 1
ATOM 1134 C C . ASN A 1 140 ? -14.179 6.453 -28.150 1.00 39.62 140 ASN A C 1
ATOM 1136 O O . ASN A 1 140 ? -14.575 7.003 -29.177 1.00 39.62 140 ASN A O 1
ATOM 1140 N N . GLY A 1 141 ? -14.509 5.198 -27.845 1.00 44.72 141 GLY A N 1
ATOM 1141 C CA . GLY A 1 141 ? -15.611 4.488 -28.496 1.00 44.72 141 GLY A CA 1
ATOM 1142 C C . GLY A 1 141 ? -16.983 5.003 -28.058 1.00 44.72 141 GLY A C 1
ATOM 1143 O O . GLY A 1 141 ? -17.918 4.888 -28.834 1.00 44.72 141 GLY A O 1
ATOM 1144 N N . ASP A 1 142 ? -17.077 5.628 -26.880 1.00 43.09 142 ASP A N 1
ATOM 1145 C CA . ASP A 1 142 ? -18.271 6.313 -26.384 1.00 43.09 142 ASP A CA 1
ATOM 1146 C C . ASP A 1 142 ? -17.848 7.477 -25.457 1.00 43.09 142 ASP A C 1
ATOM 1148 O O . ASP A 1 142 ? -17.351 7.262 -24.356 1.00 43.09 142 ASP A O 1
ATOM 1152 N N . ASP A 1 143 ? -18.056 8.707 -25.939 1.00 44.56 143 ASP A N 1
ATOM 1153 C CA . ASP A 1 143 ? -18.100 9.983 -25.197 1.00 44.56 143 ASP A CA 1
ATOM 1154 C C . ASP A 1 143 ? -16.795 10.558 -24.578 1.00 44.56 143 ASP A C 1
ATOM 1156 O O . ASP A 1 143 ? -16.506 10.370 -23.399 1.00 44.56 143 ASP A O 1
ATOM 1160 N N . ALA A 1 144 ? -16.036 11.337 -25.375 1.00 36.38 144 ALA A N 1
ATOM 1161 C CA . ALA A 1 144 ? -15.532 12.689 -25.031 1.00 36.38 144 ALA A CA 1
ATOM 1162 C C . ALA A 1 144 ? -14.420 13.165 -25.996 1.00 36.38 144 ALA A C 1
ATOM 1164 O O . ALA A 1 144 ? -13.250 12.792 -25.897 1.00 36.38 144 ALA A O 1
ATOM 1165 N N . THR A 1 145 ? -14.754 14.083 -26.905 1.00 31.52 145 THR A N 1
ATOM 1166 C CA . THR A 1 145 ? -13.775 14.845 -27.700 1.00 31.52 145 THR A CA 1
ATOM 1167 C C . THR A 1 145 ? -12.970 15.809 -26.824 1.00 31.52 145 THR A C 1
ATOM 1169 O O . THR A 1 145 ? -13.534 16.759 -26.283 1.00 31.52 145 THR A O 1
ATOM 1172 N N . ILE A 1 146 ? -11.647 15.636 -26.762 1.00 41.19 146 ILE A N 1
ATOM 1173 C CA . ILE A 1 146 ? -10.707 16.681 -26.327 1.00 41.19 146 ILE A CA 1
ATOM 1174 C C . ILE A 1 146 ? -9.715 16.927 -27.467 1.00 41.19 146 ILE A C 1
ATOM 1176 O O . ILE A 1 146 ? -9.050 16.014 -27.950 1.00 41.19 146 ILE A O 1
ATOM 1180 N N . SER A 1 147 ? -9.662 18.177 -27.923 1.00 33.34 147 SER A N 1
ATOM 1181 C CA . SER A 1 147 ? -8.795 18.669 -28.995 1.00 33.34 147 SER A CA 1
ATOM 1182 C C . SER A 1 147 ? -7.313 18.541 -28.629 1.00 33.34 147 SER A C 1
ATOM 1184 O O . SER A 1 147 ? -6.885 19.076 -27.608 1.00 33.34 147 SER A O 1
ATOM 1186 N N . GLN A 1 148 ? -6.540 17.873 -29.487 1.00 32.22 148 GLN A N 1
ATOM 1187 C CA . GLN A 1 148 ? -5.087 17.725 -29.373 1.00 32.22 148 GLN A CA 1
ATOM 1188 C C . GLN A 1 148 ? -4.360 19.045 -29.698 1.00 32.22 148 GLN A C 1
ATOM 1190 O O . GLN A 1 148 ? -4.615 19.651 -30.740 1.00 32.22 148 GLN A O 1
ATOM 1195 N N . SER A 1 149 ? -3.417 19.458 -28.843 1.00 32.97 149 SER A N 1
ATOM 1196 C CA . SER A 1 149 ? -2.334 20.396 -29.181 1.00 32.97 149 SER A CA 1
ATOM 1197 C C . SER A 1 149 ? -0.993 19.655 -29.237 1.00 32.97 149 SER A C 1
ATOM 1199 O O . SER A 1 149 ? -0.797 18.643 -28.573 1.00 32.97 149 SER A O 1
ATOM 1201 N N . SER A 1 150 ? -0.088 20.133 -30.086 1.00 37.78 150 SER A N 1
ATOM 1202 C CA . SER A 1 150 ? 0.927 19.343 -30.788 1.00 37.78 150 SER A CA 1
ATOM 1203 C C . SER A 1 150 ? 2.302 19.203 -30.113 1.00 37.78 150 SER A C 1
ATOM 1205 O O . SER A 1 150 ? 3.293 19.237 -30.830 1.00 37.78 150 SER A O 1
ATOM 1207 N N . ASP A 1 151 ? 2.402 19.002 -28.794 1.00 37.59 151 ASP A N 1
ATOM 1208 C CA . ASP A 1 151 ? 3.709 18.830 -28.119 1.00 37.59 151 ASP A CA 1
ATOM 1209 C C . ASP A 1 151 ? 3.717 17.648 -27.120 1.00 37.59 151 ASP A C 1
ATOM 1211 O O . ASP A 1 151 ? 3.789 17.792 -25.898 1.00 37.59 151 ASP A O 1
ATOM 1215 N N . GLY A 1 152 ? 3.685 16.425 -27.665 1.00 37.91 152 GLY A N 1
ATOM 1216 C CA . GLY A 1 152 ? 3.455 15.158 -26.947 1.00 37.91 152 GLY A CA 1
ATOM 1217 C C . GLY A 1 152 ? 4.515 14.678 -25.938 1.00 37.91 152 GLY A C 1
ATOM 1218 O O . GLY A 1 152 ? 4.368 13.589 -25.390 1.00 37.91 152 GLY A O 1
ATOM 1219 N N . LEU A 1 153 ? 5.574 15.444 -25.658 1.00 38.03 153 LEU A N 1
ATOM 1220 C CA . LEU A 1 153 ? 6.604 15.065 -24.672 1.00 38.03 153 LEU A CA 1
ATOM 1221 C C . LEU A 1 153 ? 6.527 15.865 -23.365 1.00 38.03 153 LEU A C 1
ATOM 1223 O O . LEU A 1 153 ? 6.926 15.352 -22.318 1.00 38.03 153 LEU A O 1
ATOM 1227 N N . HIS A 1 154 ? 5.973 17.080 -23.394 1.00 34.25 154 HIS A N 1
ATOM 1228 C CA . HIS A 1 154 ? 5.756 17.878 -22.184 1.00 34.25 154 HIS A CA 1
ATOM 1229 C C . HIS A 1 154 ? 4.430 17.528 -21.489 1.00 34.25 154 HIS A C 1
ATOM 1231 O O . HIS A 1 154 ? 4.342 17.591 -20.259 1.00 34.25 154 HIS A O 1
ATOM 1237 N N . ASP A 1 155 ? 3.439 17.066 -22.255 1.00 36.25 155 ASP A N 1
ATOM 1238 C CA . ASP A 1 155 ? 2.115 16.725 -21.732 1.00 36.25 155 ASP A CA 1
ATOM 1239 C C . ASP A 1 155 ? 2.093 15.425 -20.925 1.00 36.25 155 ASP A C 1
ATOM 1241 O O . ASP A 1 155 ? 1.363 15.349 -19.942 1.00 36.25 155 ASP A O 1
ATOM 1245 N N . ALA A 1 156 ? 2.966 14.451 -21.206 1.00 35.56 156 ALA A N 1
ATOM 1246 C CA . ALA A 1 156 ? 3.027 13.200 -20.440 1.00 35.56 156 ALA A CA 1
ATOM 1247 C C . ALA A 1 156 ? 3.293 13.425 -18.932 1.00 35.56 156 ALA A C 1
ATOM 1249 O O . ALA A 1 156 ? 2.806 12.669 -18.087 1.00 35.56 156 ALA A O 1
ATOM 1250 N N . TRP A 1 157 ? 4.010 14.498 -18.571 1.00 31.66 157 TRP A N 1
ATOM 1251 C CA . TRP A 1 157 ? 4.209 14.908 -17.175 1.00 31.66 157 TRP A CA 1
ATOM 1252 C C . TRP A 1 157 ? 2.968 15.580 -16.572 1.00 31.66 157 TRP A C 1
ATOM 1254 O O . TRP A 1 157 ? 2.645 15.336 -15.403 1.00 31.66 157 TRP A O 1
ATOM 1264 N N . ALA A 1 158 ? 2.243 16.386 -17.350 1.00 29.92 158 ALA A N 1
ATOM 1265 C CA . ALA A 1 158 ? 0.996 17.009 -16.916 1.00 29.92 158 ALA A CA 1
ATOM 1266 C C . ALA A 1 158 ? -0.110 15.957 -16.720 1.00 29.92 158 ALA A C 1
ATOM 1268 O O . ALA A 1 158 ? -0.782 15.966 -15.686 1.00 29.92 158 ALA A O 1
ATOM 1269 N N . THR A 1 159 ? -0.226 14.978 -17.624 1.00 31.28 159 THR A N 1
ATOM 1270 C CA . THR A 1 159 ? -1.185 13.868 -17.517 1.00 31.28 159 THR A CA 1
ATOM 1271 C C . THR A 1 159 ? -0.853 12.947 -16.338 1.00 31.28 159 THR A C 1
ATOM 1273 O O . THR A 1 159 ? -1.754 12.579 -15.586 1.00 31.28 159 THR A O 1
ATOM 1276 N N . CYS A 1 160 ? 0.431 12.665 -16.069 1.00 30.33 160 CYS A N 1
ATOM 1277 C CA . CYS A 1 160 ? 0.854 11.922 -14.870 1.00 30.33 160 CYS A CA 1
ATOM 1278 C C . CYS A 1 160 ? 0.561 12.673 -13.558 1.00 30.33 160 CYS A C 1
ATOM 1280 O O . CYS A 1 160 ? 0.236 12.056 -12.541 1.00 30.33 160 CYS A O 1
ATOM 1282 N N . THR A 1 161 ? 0.654 14.006 -13.554 1.00 28.17 161 THR A N 1
ATOM 1283 C CA . THR A 1 161 ? 0.370 14.822 -12.360 1.00 28.17 161 THR A CA 1
ATOM 1284 C C . THR A 1 161 ? -1.139 14.956 -12.116 1.00 28.17 161 THR A C 1
ATOM 1286 O O . THR A 1 161 ? -1.582 14.946 -10.964 1.00 28.17 161 THR A O 1
ATOM 1289 N N . LEU A 1 162 ? -1.946 14.995 -13.183 1.00 26.08 162 LEU A N 1
ATOM 1290 C CA . LEU A 1 162 ? -3.408 14.976 -13.096 1.00 26.08 162 LEU A CA 1
ATOM 1291 C C . LEU A 1 162 ? -3.938 13.601 -12.660 1.00 26.08 162 LEU A C 1
ATOM 1293 O O . LEU A 1 162 ? -4.851 13.541 -11.835 1.00 26.08 162 LEU A O 1
ATOM 1297 N N . LEU A 1 163 ? -3.316 12.506 -13.121 1.00 29.45 163 LEU A N 1
ATOM 1298 C CA . LEU A 1 163 ? -3.620 11.164 -12.621 1.00 29.45 163 LEU A CA 1
ATOM 1299 C C . LEU A 1 163 ? -3.229 11.005 -11.149 1.00 29.45 163 LEU A C 1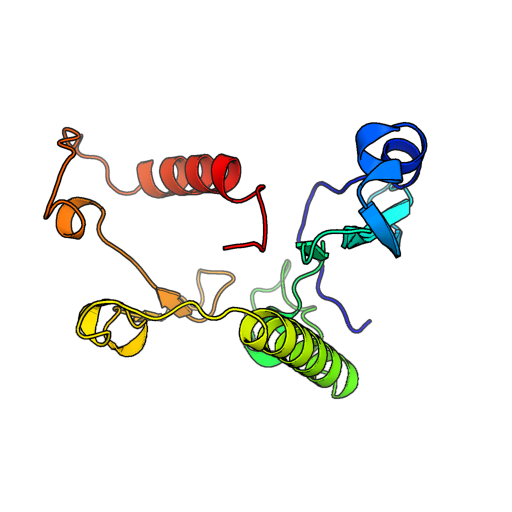
ATOM 1301 O O . LEU A 1 163 ? -4.015 10.446 -10.399 1.00 29.45 163 LEU A O 1
ATOM 1305 N N . LYS A 1 164 ? -2.109 11.569 -10.673 1.00 27.62 164 LYS A N 1
ATOM 1306 C CA . LYS A 1 164 ? -1.760 11.530 -9.235 1.00 27.62 164 LYS A CA 1
ATOM 1307 C C . LYS A 1 164 ? -2.769 12.242 -8.328 1.00 27.62 164 LYS A C 1
ATOM 1309 O O . LYS A 1 164 ? -2.936 11.828 -7.186 1.00 27.62 164 LYS A O 1
ATOM 1314 N N . ARG A 1 165 ? -3.478 13.267 -8.817 1.00 26.08 165 ARG A N 1
ATOM 1315 C CA . ARG A 1 165 ? -4.561 13.926 -8.059 1.00 26.08 165 ARG A CA 1
ATOM 1316 C C . ARG A 1 165 ? -5.877 13.144 -8.057 1.00 26.08 165 ARG A C 1
ATOM 1318 O O . ARG A 1 165 ? -6.717 13.419 -7.210 1.00 26.08 165 ARG A O 1
ATOM 1325 N N . LYS A 1 166 ? -6.046 12.166 -8.954 1.00 26.09 166 LYS A N 1
ATOM 1326 C CA . LYS A 1 166 ? -7.190 11.238 -8.952 1.00 26.09 166 LYS A CA 1
ATOM 1327 C C . LYS A 1 166 ? -6.863 9.859 -8.361 1.00 26.09 166 LYS A C 1
ATOM 1329 O O . LYS A 1 166 ? -7.776 9.192 -7.902 1.00 26.09 166 LYS A O 1
ATOM 1334 N N . LEU A 1 167 ? -5.588 9.456 -8.322 1.00 28.66 167 LEU A N 1
ATOM 1335 C CA . LEU A 1 167 ? -5.135 8.156 -7.802 1.00 28.66 167 LEU A CA 1
ATOM 1336 C C . LEU A 1 167 ? -4.725 8.170 -6.319 1.00 28.66 167 LEU A C 1
ATOM 1338 O O . LEU A 1 167 ? -4.417 7.120 -5.766 1.00 28.66 167 LEU A O 1
ATOM 1342 N N . LEU A 1 168 ? -4.757 9.329 -5.652 1.00 26.80 168 LEU A N 1
ATOM 1343 C CA . LEU A 1 168 ? -4.815 9.414 -4.185 1.00 26.80 168 LEU A CA 1
ATOM 1344 C C . LEU A 1 168 ? -6.272 9.261 -3.709 1.00 26.80 168 LEU A C 1
ATOM 1346 O O . LEU A 1 168 ? -6.805 10.064 -2.952 1.00 26.80 168 LEU A O 1
ATOM 1350 N N . ALA A 1 169 ? -6.949 8.240 -4.216 1.00 27.73 169 ALA A N 1
ATOM 1351 C CA . ALA A 1 169 ? -8.266 7.840 -3.769 1.00 27.73 169 ALA A CA 1
ATOM 1352 C C . ALA A 1 169 ? -8.390 6.335 -4.003 1.0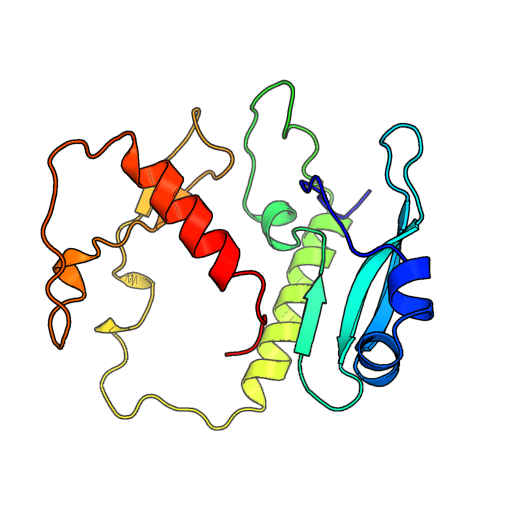0 27.73 169 ALA A C 1
ATOM 1354 O O . ALA A 1 169 ? -8.426 5.884 -5.140 1.00 27.73 169 ALA A O 1
ATOM 1355 N N . LEU A 1 170 ? -8.447 5.605 -2.890 1.00 28.70 170 LEU A N 1
ATOM 1356 C CA . LEU A 1 170 ? -9.015 4.268 -2.757 1.00 28.70 170 LEU A CA 1
ATOM 1357 C C . LEU A 1 170 ? -8.366 3.155 -3.604 1.00 28.70 170 LEU A C 1
ATOM 1359 O O . LEU A 1 170 ? -8.664 2.964 -4.778 1.00 28.70 170 LEU A O 1
ATOM 1363 N N . LEU A 1 171 ? -7.642 2.263 -2.918 1.00 27.95 171 LEU A N 1
ATOM 1364 C CA . LEU A 1 171 ? -7.660 0.831 -3.244 1.00 27.95 171 LEU A CA 1
ATOM 1365 C C . LEU A 1 171 ? -9.041 0.247 -2.894 1.00 27.95 171 LEU A C 1
ATOM 1367 O O . LEU A 1 171 ? -9.180 -0.570 -1.986 1.00 27.95 171 LEU A O 1
ATOM 1371 N N . ALA A 1 172 ? -10.069 0.726 -3.584 1.00 26.03 172 ALA A N 1
ATOM 1372 C CA . ALA A 1 172 ? -11.396 0.140 -3.591 1.00 26.03 172 ALA A CA 1
ATOM 1373 C C . ALA A 1 172 ? -12.105 0.538 -4.883 1.00 26.03 172 ALA A C 1
ATOM 1375 O O . ALA A 1 172 ? -12.752 1.580 -4.940 1.00 26.03 172 ALA A O 1
ATOM 1376 N N . PHE A 1 173 ? -11.945 -0.311 -5.894 1.00 30.95 173 PHE A N 1
ATOM 1377 C CA . PHE A 1 173 ? -12.957 -0.658 -6.887 1.00 30.95 173 PHE A CA 1
ATOM 1378 C C . PHE A 1 173 ? -12.716 -2.108 -7.304 1.00 30.95 173 PHE A C 1
ATOM 1380 O O . PHE A 1 173 ? -11.539 -2.448 -7.564 1.00 30.95 173 PHE A O 1
#

Secondary structure (DSSP, 8-state):
-------S---BHHHHHT-HHHHHHEEEEEEEE--STT--EEEEEEEESSSS-EEESS-TTHHHH-----TTTSTT---SHHHHHHHHHHHHHHHHHHTT-----SS--GGGSGGGS-EEE-TTTSSSSEEE---GGGSTTSS------S-TTTHHHHHHHHHHHHHSS-B--